Protein AF-0000000080322635 (afdb_homodimer)

Nearest PDB structures (foldseek):
  8jxk-assembly1_F-2  TM=9.191E-01  e=9.006E-01  Mycobacterium tuberculosis H37Rv
  3stq-assembly2_F  TM=9.035E-01  e=1.645E+00  Pseudomonas aeruginosa
  4afl-assembly1_C  TM=5.921E-01  e=1.759E+00  Homo sapiens
  8h9e-assembly1_G  TM=4.721E-01  e=8.197E+00  Homo sapiens
  8jxk-assembly1_F-2  TM=9.193E-01  e=9.006E-01  Mycobacterium tuberculosis H37Rv

pLDDT: mean 97.05, std 3.57, range [76.25, 98.94]

Structure (mmCIF, N/CA/C/O backbone):
data_AF-0000000080322635-model_v1
#
loop_
_entity.id
_entity.type
_entity.pdbx_description
1 polymer Rubrerythrin
#
loop_
_atom_site.group_PDB
_atom_site.id
_atom_site.type_symbol
_atom_site.label_atom_id
_atom_site.label_alt_id
_atom_site.label_comp_id
_atom_site.label_asym_id
_atom_site.label_entity_id
_atom_site.label_seq_id
_atom_site.pdbx_PDB_ins_code
_atom_site.Cartn_x
_atom_site.Cartn_y
_atom_site.Cartn_z
_atom_site.occupancy
_atom_site.B_iso_or_equiv
_atom_site.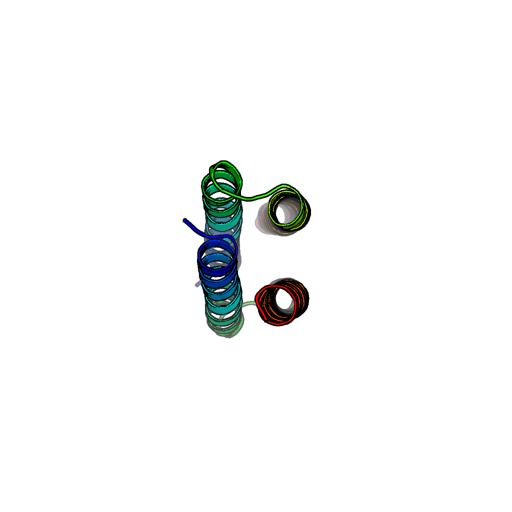auth_seq_id
_atom_site.auth_comp_id
_atom_site.auth_asym_id
_atom_site.auth_atom_id
_atom_site.pdbx_PDB_model_num
ATOM 1 N N . MET A 1 1 ? 8.039 -20.797 -1.323 1 91.5 1 MET A N 1
ATOM 2 C CA . MET A 1 1 ? 6.645 -20.438 -1.111 1 91.5 1 MET A CA 1
ATOM 3 C C . MET A 1 1 ? 5.824 -20.672 -2.377 1 91.5 1 MET A C 1
ATOM 5 O O . MET A 1 1 ? 6.316 -20.453 -3.486 1 91.5 1 MET A O 1
ATOM 9 N N . THR A 1 2 ? 4.5 -21.094 -2.15 1 94.69 2 THR A N 1
ATOM 10 C CA . THR A 1 2 ? 3.578 -21.203 -3.273 1 94.69 2 THR A CA 1
ATOM 11 C C . THR A 1 2 ? 3.018 -19.828 -3.648 1 94.69 2 THR A C 1
ATOM 13 O O . THR A 1 2 ? 3.113 -18.875 -2.869 1 94.69 2 THR A O 1
ATOM 16 N N . PRO A 1 3 ? 2.516 -19.641 -4.785 1 95.88 3 PRO A N 1
ATOM 17 C CA . PRO A 1 3 ? 1.856 -18.391 -5.141 1 95.88 3 PRO A CA 1
ATOM 18 C C . PRO A 1 3 ? 0.75 -18 -4.16 1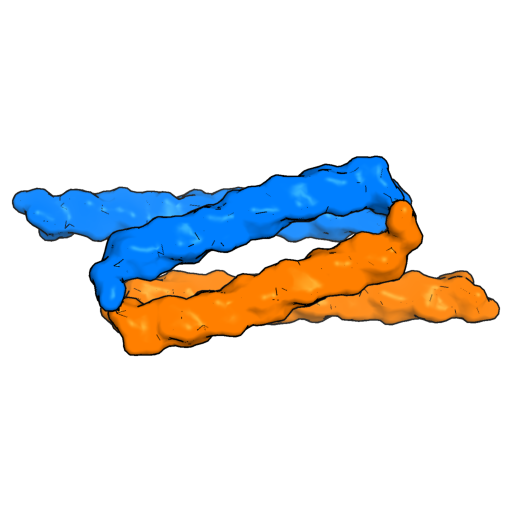 95.88 3 PRO A C 1
ATOM 20 O O . PRO A 1 3 ? 0.581 -16.828 -3.846 1 95.88 3 PRO A O 1
ATOM 23 N N . GLU A 1 4 ? 0.055 -19 -3.693 1 97 4 GLU A N 1
ATOM 24 C CA . GLU A 1 4 ? -1.006 -18.719 -2.729 1 97 4 GLU A CA 1
ATOM 25 C C . GLU A 1 4 ? -0.437 -18.156 -1.429 1 97 4 GLU A C 1
ATOM 27 O O . GLU A 1 4 ? -0.985 -17.203 -0.866 1 97 4 GLU A O 1
ATOM 32 N N . GLU A 1 5 ? 0.61 -18.766 -0.963 1 97.44 5 GLU A N 1
ATOM 33 C CA . GLU A 1 5 ? 1.262 -18.281 0.249 1 97.44 5 GLU A CA 1
ATOM 34 C C . GLU A 1 5 ? 1.776 -16.859 0.066 1 97.44 5 GLU A C 1
ATOM 36 O O . GLU A 1 5 ? 1.662 -16.031 0.971 1 97.44 5 GLU A O 1
ATOM 41 N N . ILE A 1 6 ? 2.354 -16.594 -1.073 1 98.38 6 ILE A N 1
ATOM 42 C CA . ILE A 1 6 ? 2.877 -15.273 -1.399 1 98.38 6 ILE A CA 1
ATOM 43 C C . ILE A 1 6 ? 1.744 -14.25 -1.376 1 98.38 6 ILE A C 1
ATOM 45 O O . ILE A 1 6 ? 1.874 -13.188 -0.766 1 98.38 6 ILE A O 1
ATOM 49 N N . LEU A 1 7 ? 0.645 -14.586 -1.966 1 98.44 7 LEU A N 1
ATOM 50 C CA . LEU A 1 7 ? -0.485 -13.672 -2.061 1 98.44 7 LEU A CA 1
ATOM 51 C C . LEU A 1 7 ? -1.143 -13.477 -0.699 1 98.44 7 LEU A C 1
ATOM 53 O O . LEU A 1 7 ? -1.642 -12.391 -0.395 1 98.44 7 LEU A O 1
ATOM 57 N N . GLU A 1 8 ? -1.145 -14.508 0.066 1 98.38 8 GLU A N 1
ATOM 58 C CA . GLU A 1 8 ? -1.694 -14.367 1.411 1 98.38 8 GLU A CA 1
ATOM 59 C C . GLU A 1 8 ? -0.854 -13.406 2.252 1 98.38 8 GLU A C 1
ATOM 61 O O . GLU A 1 8 ? -1.396 -12.625 3.031 1 98.38 8 GLU A O 1
ATOM 66 N N . LYS A 1 9 ? 0.44 -13.484 2.178 1 98.44 9 LYS A N 1
ATOM 67 C CA . LYS A 1 9 ? 1.309 -12.531 2.867 1 98.44 9 LYS A CA 1
ATOM 68 C C . LYS A 1 9 ? 1.075 -11.109 2.367 1 98.44 9 LYS A C 1
ATOM 70 O O . LYS A 1 9 ? 1.021 -10.164 3.162 1 98.44 9 LYS A O 1
ATOM 75 N N . ALA A 1 10 ? 0.974 -10.977 1.052 1 98.62 10 ALA A N 1
ATOM 76 C CA . ALA A 1 10 ? 0.684 -9.664 0.472 1 98.62 10 ALA A CA 1
ATOM 77 C C . ALA A 1 10 ? -0.626 -9.102 1.016 1 98.62 10 ALA A C 1
ATOM 79 O O . ALA A 1 10 ? -0.708 -7.922 1.356 1 98.62 10 ALA A O 1
ATOM 80 N N . LYS A 1 11 ? -1.615 -9.93 1.088 1 98.69 11 LYS A N 1
ATOM 81 C CA . LYS A 1 11 ? -2.924 -9.555 1.612 1 98.69 11 LYS A CA 1
ATOM 82 C C . LYS A 1 11 ? -2.816 -9.047 3.049 1 98.69 11 LYS A C 1
ATOM 84 O O . LYS A 1 11 ? -3.428 -8.039 3.406 1 98.69 11 LYS A O 1
ATOM 89 N N . GLN A 1 12 ? -2.102 -9.758 3.848 1 98.31 12 GLN A N 1
ATOM 90 C CA . GLN A 1 12 ? -1.909 -9.359 5.238 1 98.31 12 GLN A CA 1
ATOM 91 C C . GLN A 1 12 ? -1.22 -8 5.332 1 98.31 12 GLN A C 1
ATOM 93 O O . GLN A 1 12 ? -1.575 -7.172 6.176 1 98.31 12 GLN A O 1
ATOM 98 N N . LEU A 1 13 ? -0.249 -7.773 4.492 1 98.44 13 LEU A N 1
ATOM 99 C CA . LEU A 1 13 ? 0.477 -6.508 4.477 1 98.44 13 LEU A CA 1
ATOM 100 C C . LEU A 1 13 ? -0.455 -5.352 4.137 1 98.44 13 LEU A C 1
ATOM 102 O O . LEU A 1 13 ? -0.433 -4.316 4.805 1 98.44 13 LEU A O 1
ATOM 106 N N . GLU A 1 14 ? -1.276 -5.527 3.133 1 98.81 14 GLU A N 1
ATOM 107 C CA . GLU A 1 14 ? -2.225 -4.492 2.738 1 98.81 14 GLU A CA 1
ATOM 108 C C . GLU A 1 14 ? -3.244 -4.227 3.84 1 98.81 14 GLU A C 1
ATOM 110 O O . GLU A 1 14 ? -3.59 -3.074 4.109 1 98.81 14 GLU A O 1
ATOM 115 N N . ALA A 1 15 ? -3.783 -5.285 4.473 1 98.62 15 ALA A N 1
ATOM 116 C CA . ALA A 1 15 ? -4.75 -5.133 5.555 1 98.62 15 ALA A CA 1
ATOM 117 C C . ALA A 1 15 ? -4.141 -4.379 6.734 1 98.62 15 ALA A C 1
ATOM 119 O O . ALA A 1 15 ? -4.801 -3.535 7.348 1 98.62 15 ALA A O 1
ATOM 120 N N . GLU A 1 16 ? -2.926 -4.719 7.008 1 97.94 16 GLU A N 1
ATOM 121 C CA . GLU A 1 16 ? -2.23 -4.02 8.086 1 97.94 16 GLU A CA 1
ATOM 122 C C . GLU A 1 16 ? -2.025 -2.549 7.746 1 97.94 16 GLU A C 1
ATOM 124 O O . GLU A 1 16 ? -2.125 -1.684 8.617 1 97.94 16 GLU A O 1
ATOM 129 N N . ALA A 1 17 ? -1.663 -2.24 6.512 1 98.56 17 ALA A N 1
ATOM 130 C CA . ALA A 1 17 ? -1.517 -0.852 6.078 1 98.56 17 ALA A CA 1
ATOM 131 C C . ALA A 1 17 ? -2.814 -0.074 6.281 1 98.56 17 ALA A C 1
ATOM 133 O O . ALA A 1 17 ? -2.801 1.035 6.82 1 98.56 17 ALA A O 1
ATOM 134 N N . ILE A 1 18 ? -3.93 -0.71 5.926 1 98.88 18 ILE A N 1
ATOM 135 C CA . ILE A 1 18 ? -5.234 -0.076 6.086 1 98.88 18 ILE A CA 1
ATOM 136 C C . ILE A 1 18 ? -5.48 0.229 7.559 1 98.88 18 ILE A C 1
ATOM 138 O O . ILE A 1 18 ? -5.848 1.352 7.914 1 98.88 18 ILE A O 1
ATOM 142 N N . ARG A 1 19 ? -5.285 -0.72 8.406 1 98.69 19 ARG A N 1
ATOM 143 C CA . ARG A 1 19 ? -5.5 -0.54 9.836 1 98.69 19 ARG A CA 1
ATOM 144 C C . ARG A 1 19 ? -4.629 0.587 10.383 1 98.69 19 ARG A C 1
ATOM 146 O O . ARG A 1 19 ? -5.117 1.455 11.117 1 98.69 19 ARG A O 1
ATOM 153 N N . THR A 1 20 ? -3.359 0.57 10.016 1 98.69 20 THR A N 1
ATOM 154 C CA . THR A 1 20 ? -2.426 1.576 10.516 1 98.69 20 THR A CA 1
ATOM 155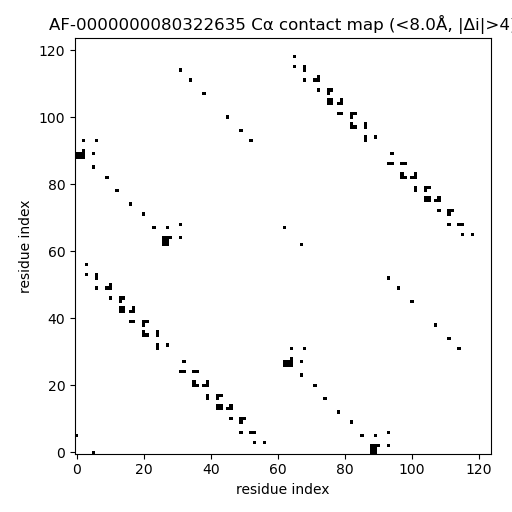 C C . THR A 1 20 ? -2.82 2.967 10.023 1 98.69 20 THR A C 1
ATOM 157 O O . THR A 1 20 ? -2.814 3.928 10.797 1 98.69 20 THR A O 1
ATOM 160 N N . TYR A 1 21 ? -3.215 3.064 8.727 1 98.81 21 TYR A N 1
ATOM 161 C CA . TYR A 1 21 ? -3.627 4.359 8.188 1 98.81 21 TYR A CA 1
ATOM 162 C C . TYR A 1 21 ? -4.871 4.871 8.906 1 98.81 21 TYR A C 1
ATOM 164 O O . TYR A 1 21 ? -4.996 6.07 9.164 1 98.81 21 TYR A O 1
ATOM 172 N N . MET A 1 22 ? -5.766 3.977 9.203 1 98.69 22 MET A N 1
ATOM 173 C CA . MET A 1 22 ? -6.965 4.371 9.938 1 98.69 22 MET A CA 1
ATOM 174 C C . MET A 1 22 ? -6.609 4.898 11.32 1 98.69 22 MET A C 1
ATOM 176 O O . MET A 1 22 ? -7.172 5.898 11.773 1 98.69 22 MET A O 1
ATOM 180 N N . GLU A 1 23 ? -5.691 4.223 11.977 1 98.56 23 GLU A N 1
ATOM 181 C CA . GLU A 1 23 ? -5.234 4.672 13.289 1 98.56 23 GLU A CA 1
ATOM 182 C C . GLU A 1 23 ? -4.539 6.027 13.203 1 98.56 23 GLU A C 1
ATOM 184 O O . GLU A 1 23 ? -4.805 6.918 14.016 1 98.56 23 GLU A O 1
ATOM 189 N N . LEU A 1 24 ? -3.678 6.211 12.242 1 98.38 24 LEU A N 1
ATOM 190 C CA . LEU A 1 24 ? -2.939 7.457 12.062 1 98.38 24 LEU A CA 1
ATOM 191 C C . LEU A 1 24 ? -3.889 8.617 11.773 1 98.38 24 LEU A C 1
ATOM 193 O O . LEU A 1 24 ? -3.654 9.742 12.211 1 98.38 24 LEU A O 1
ATOM 197 N N . LYS A 1 25 ? -4.93 8.305 11.078 1 98.06 25 LYS A N 1
ATOM 198 C CA . LYS A 1 25 ? -5.902 9.312 10.664 1 98.06 25 LYS A CA 1
ATOM 199 C C . LYS A 1 25 ? -6.578 9.961 11.867 1 98.06 25 LYS A C 1
ATOM 201 O O . LYS A 1 25 ? -6.965 11.133 11.82 1 98.06 25 LYS A O 1
ATOM 206 N N . GLU A 1 26 ? -6.719 9.18 12.898 1 96.88 26 GLU A N 1
ATOM 207 C CA . GLU A 1 26 ? -7.41 9.664 14.094 1 96.88 26 GLU A CA 1
ATOM 208 C C . GLU A 1 26 ? -6.727 10.906 14.656 1 96.88 26 GLU A C 1
ATOM 210 O O . GLU A 1 26 ? -7.379 11.75 15.273 1 96.88 26 GLU A O 1
ATOM 215 N N . GLY A 1 27 ? -5.438 11.141 14.453 1 95 27 GLY A N 1
ATOM 216 C CA . GLY A 1 27 ? -4.691 12.273 14.984 1 95 27 GLY A CA 1
ATOM 217 C C . GLY A 1 27 ? -4.242 13.25 13.922 1 95 27 GLY A C 1
ATOM 218 O O . GLY A 1 27 ? -3.488 14.188 14.203 1 95 27 GLY A O 1
ATOM 219 N N . ALA A 1 28 ? -4.742 13.047 12.734 1 96.88 28 ALA A N 1
ATOM 220 C CA . ALA A 1 28 ? -4.234 13.82 11.609 1 96.88 28 ALA A CA 1
ATOM 221 C C . ALA A 1 28 ? -5.023 15.109 11.422 1 96.88 28 ALA A C 1
ATOM 223 O O . ALA A 1 28 ? -6.195 15.188 11.797 1 96.88 28 ALA A O 1
ATOM 224 N N . ASP A 1 29 ? -4.387 16.172 10.93 1 95.56 29 ASP A N 1
ATOM 225 C CA . ASP A 1 29 ? -5.125 17.359 10.492 1 95.56 29 ASP A CA 1
ATOM 226 C C . ASP A 1 29 ? -5.922 17.062 9.227 1 95.56 29 ASP A C 1
ATOM 228 O O . ASP A 1 29 ? -5.824 15.977 8.656 1 95.56 29 ASP A O 1
ATOM 232 N N . ALA A 1 30 ? -6.723 17.953 8.773 1 96.56 30 ALA A N 1
ATOM 233 C CA . ALA A 1 30 ? -7.672 17.734 7.691 1 96.56 30 ALA A CA 1
ATOM 234 C C . ALA A 1 30 ? -6.957 17.328 6.406 1 96.56 30 ALA A C 1
ATOM 236 O O . ALA A 1 30 ? -7.355 16.375 5.738 1 96.56 30 ALA A O 1
ATOM 237 N N . GLU A 1 31 ? -5.902 18 6.07 1 96.25 31 GLU A N 1
ATOM 238 C CA . GLU A 1 31 ? -5.207 17.734 4.812 1 96.25 31 GLU A CA 1
ATOM 239 C C . GLU A 1 31 ? -4.488 16.391 4.852 1 96.25 31 GLU A C 1
ATOM 241 O O . GLU A 1 31 ? -4.527 15.633 3.881 1 96.25 31 GLU A O 1
ATOM 246 N N . THR A 1 32 ? -3.875 16.125 5.934 1 97.44 32 THR A N 1
ATOM 247 C CA . THR A 1 32 ? -3.225 14.828 6.09 1 97.44 32 THR A CA 1
ATOM 248 C C . THR A 1 32 ? -4.254 13.695 6.098 1 97.44 32 THR A C 1
ATOM 250 O O . THR A 1 32 ? -4.02 12.633 5.527 1 97.44 32 THR A O 1
ATOM 253 N N . SER A 1 33 ? -5.383 13.938 6.758 1 98.25 33 SER A N 1
ATOM 254 C CA . SER A 1 33 ? -6.461 12.961 6.793 1 98.25 33 SER A CA 1
ATOM 255 C C . SER A 1 33 ? -6.949 12.625 5.387 1 98.25 33 SER A C 1
ATOM 257 O O . SER A 1 33 ? -7.23 11.469 5.078 1 98.25 33 SER A O 1
ATOM 259 N N . GLU A 1 34 ? -7.027 13.609 4.574 1 98.31 34 GLU A N 1
ATOM 260 C CA . GLU A 1 34 ? -7.457 13.391 3.197 1 98.31 34 GLU A CA 1
ATOM 261 C C . GLU A 1 34 ? -6.477 12.492 2.447 1 98.31 34 GLU A C 1
ATOM 263 O O . GLU A 1 34 ? -6.883 11.602 1.704 1 98.31 34 GLU A O 1
ATOM 268 N N . LEU A 1 35 ? -5.223 12.758 2.58 1 98.56 35 LEU A N 1
ATOM 269 C CA . LEU A 1 35 ? -4.219 11.906 1.955 1 98.56 35 LEU A CA 1
ATOM 270 C C . LEU A 1 35 ? -4.324 10.477 2.465 1 98.56 35 LEU A C 1
ATOM 272 O O . LEU A 1 35 ? -4.297 9.523 1.678 1 98.56 35 LEU A O 1
ATOM 276 N N . LEU A 1 36 ? -4.438 10.336 3.77 1 98.81 36 LEU A N 1
ATOM 277 C CA . LEU A 1 36 ? -4.543 9.008 4.355 1 98.81 36 LEU A CA 1
ATOM 278 C C . LEU A 1 36 ? -5.797 8.289 3.859 1 98.81 36 LEU A C 1
ATOM 280 O O . LEU A 1 36 ? -5.781 7.078 3.648 1 98.81 36 LEU A O 1
ATOM 284 N N . ASP A 1 37 ? -6.875 9.031 3.678 1 98.81 37 ASP A N 1
ATOM 285 C CA . ASP A 1 37 ? -8.086 8.445 3.111 1 98.81 37 ASP A CA 1
ATOM 286 C C . ASP A 1 37 ? -7.828 7.895 1.71 1 98.81 37 ASP A C 1
ATOM 288 O O . ASP A 1 37 ? -8.312 6.816 1.364 1 98.81 37 ASP A O 1
ATOM 292 N N . PHE A 1 38 ? -7.168 8.617 0.935 1 98.88 38 PHE A N 1
ATOM 293 C CA . PHE A 1 38 ? -6.816 8.172 -0.409 1 98.88 38 PHE A CA 1
ATOM 294 C C . PHE A 1 38 ? -5.984 6.895 -0.357 1 98.88 38 PHE A C 1
ATOM 296 O O . PHE A 1 38 ? -6.262 5.934 -1.077 1 98.88 38 PHE A O 1
ATOM 303 N N . LEU A 1 39 ? -4.977 6.902 0.498 1 98.88 39 LEU A N 1
ATOM 304 C CA . LEU A 1 39 ? -4.125 5.727 0.631 1 98.88 39 LEU A CA 1
ATOM 305 C C . LEU A 1 39 ? -4.934 4.516 1.076 1 98.88 39 LEU A C 1
ATOM 307 O O . LEU A 1 39 ? -4.758 3.416 0.546 1 98.88 39 LEU A O 1
ATOM 311 N N . ILE A 1 40 ? -5.836 4.688 2.037 1 98.94 40 ILE A N 1
ATOM 312 C CA . ILE A 1 40 ? -6.703 3.615 2.514 1 98.94 40 ILE A CA 1
ATOM 313 C C . ILE A 1 40 ? -7.512 3.049 1.35 1 98.94 40 ILE A C 1
ATOM 315 O O . ILE A 1 40 ? -7.609 1.83 1.188 1 98.94 40 ILE A O 1
ATOM 319 N N . ALA A 1 41 ? -8.094 3.93 0.546 1 98.88 41 ALA A N 1
ATOM 320 C CA . ALA A 1 41 ? -8.875 3.492 -0.607 1 98.88 41 ALA A CA 1
ATOM 321 C C . ALA A 1 41 ? -8.008 2.707 -1.589 1 98.88 41 ALA A C 1
ATOM 323 O O . ALA A 1 41 ? -8.453 1.704 -2.154 1 98.88 41 ALA A O 1
ATOM 324 N N . GLN A 1 42 ? -6.832 3.156 -1.836 1 98.75 42 GLN A N 1
ATOM 325 C CA . GLN A 1 42 ? -5.914 2.459 -2.73 1 98.75 42 GLN A CA 1
ATOM 326 C C . GLN A 1 42 ? -5.547 1.084 -2.18 1 98.75 42 GLN A C 1
ATOM 328 O O . GLN A 1 42 ? -5.512 0.101 -2.922 1 98.75 42 GLN A O 1
ATOM 333 N N . GLU A 1 43 ? -5.297 0.978 -0.889 1 98.81 43 GLU A N 1
ATOM 334 C CA . GLU A 1 43 ? -4.98 -0.318 -0.296 1 98.81 43 GLU A CA 1
ATOM 335 C C . GLU A 1 43 ? -6.164 -1.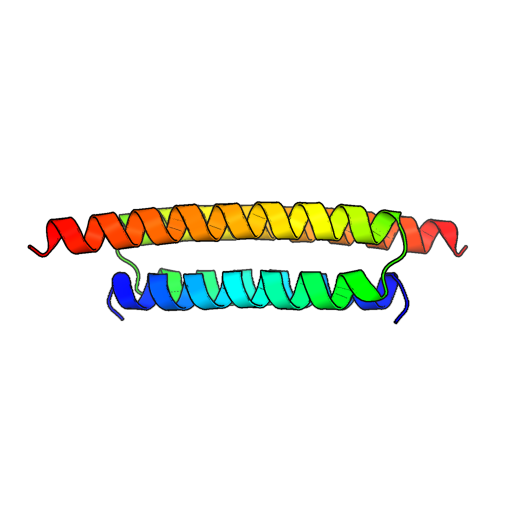274 -0.393 1 98.81 43 GLU A C 1
ATOM 337 O O . GLU A 1 43 ? -5.984 -2.482 -0.56 1 98.81 43 GLU A O 1
ATOM 342 N N . ARG A 1 44 ? -7.383 -0.75 -0.255 1 98.81 44 ARG A N 1
ATOM 343 C CA . ARG A 1 44 ? -8.562 -1.592 -0.411 1 98.81 44 ARG A CA 1
ATOM 344 C C . ARG A 1 44 ? -8.648 -2.156 -1.824 1 98.81 44 ARG A C 1
ATOM 346 O O . ARG A 1 44 ? -9.047 -3.309 -2.014 1 98.81 44 ARG A O 1
ATOM 353 N N . GLU A 1 45 ? -8.297 -1.326 -2.75 1 98.75 45 GLU A N 1
ATOM 354 C CA . GLU A 1 45 ? -8.242 -1.814 -4.125 1 98.75 45 GLU A CA 1
ATOM 355 C C . GLU A 1 45 ? -7.168 -2.889 -4.285 1 98.75 45 GLU A C 1
ATOM 357 O O . GLU A 1 45 ? -7.379 -3.885 -4.977 1 98.75 45 GLU A O 1
ATOM 362 N N . HIS A 1 46 ? -5.988 -2.732 -3.666 1 98.88 46 HIS A N 1
ATOM 363 C CA . HIS A 1 46 ? -4.945 -3.752 -3.686 1 98.88 46 HIS A CA 1
ATOM 364 C C . HIS A 1 46 ? -5.453 -5.07 -3.117 1 98.88 46 HIS A C 1
ATOM 366 O O . HIS A 1 46 ? -5.191 -6.137 -3.68 1 98.88 46 HIS A O 1
ATOM 372 N N . LEU A 1 47 ? -6.238 -5.008 -1.989 1 98.81 47 LEU A N 1
ATOM 373 C CA . LEU A 1 47 ? -6.824 -6.211 -1.409 1 98.81 47 LEU A CA 1
ATOM 374 C C . LEU A 1 47 ? -7.738 -6.91 -2.412 1 98.81 47 LEU A C 1
ATOM 376 O O . LEU A 1 47 ? -7.719 -8.141 -2.521 1 98.81 47 LEU A O 1
ATOM 380 N N . HIS A 1 48 ? -8.531 -6.133 -3.133 1 98.75 48 HIS A N 1
ATOM 381 C CA . HIS A 1 48 ? -9.422 -6.707 -4.133 1 98.75 48 HIS A CA 1
ATOM 382 C C . HIS A 1 48 ? -8.641 -7.43 -5.223 1 98.75 48 HIS A C 1
ATOM 384 O O . HIS A 1 48 ? -8.984 -8.547 -5.605 1 98.75 48 HIS A O 1
ATOM 390 N N . MET A 1 49 ? -7.57 -6.828 -5.699 1 98.69 49 MET A N 1
ATOM 391 C CA . MET A 1 49 ? -6.746 -7.418 -6.75 1 98.69 49 MET A CA 1
ATOM 392 C C . MET A 1 49 ? -6.109 -8.719 -6.281 1 98.69 49 MET A C 1
ATOM 394 O O . MET A 1 49 ? -6.078 -9.703 -7.02 1 98.69 49 MET A O 1
ATOM 398 N N . ILE A 1 50 ? -5.594 -8.758 -5.078 1 98.81 50 ILE A N 1
ATOM 399 C CA . ILE A 1 50 ? -4.941 -9.938 -4.52 1 98.81 50 ILE A CA 1
ATOM 400 C C . ILE A 1 50 ? -5.961 -11.055 -4.344 1 98.81 50 ILE A C 1
ATOM 402 O O . ILE A 1 50 ? -5.691 -12.211 -4.691 1 98.81 50 ILE A O 1
ATOM 406 N N . ASN A 1 51 ? -7.141 -10.664 -3.826 1 98.44 51 ASN A N 1
ATOM 407 C CA . ASN A 1 51 ? -8.195 -11.656 -3.645 1 98.44 51 ASN A CA 1
ATOM 408 C C . ASN A 1 51 ? -8.648 -12.25 -4.977 1 98.44 51 ASN A C 1
ATOM 410 O O . ASN A 1 51 ? -8.922 -13.445 -5.066 1 98.44 51 ASN A O 1
ATOM 414 N N . ASP A 1 52 ? -8.711 -11.414 -5.953 1 97.81 52 ASP A N 1
ATOM 415 C CA . ASP A 1 52 ? -9.086 -11.906 -7.277 1 97.81 52 ASP A CA 1
ATOM 416 C C . ASP A 1 52 ? -8.07 -12.914 -7.797 1 97.81 52 ASP A C 1
ATOM 418 O O . ASP A 1 52 ? -8.445 -13.945 -8.367 1 97.81 52 ASP A O 1
ATOM 422 N N . ARG A 1 53 ? -6.812 -12.664 -7.578 1 97.5 53 ARG A N 1
ATOM 423 C CA . ARG A 1 53 ? -5.77 -13.594 -8.008 1 97.5 53 ARG A CA 1
ATOM 424 C C . ARG A 1 53 ? -5.828 -14.891 -7.203 1 97.5 53 ARG A C 1
ATOM 426 O O . ARG A 1 53 ? -5.648 -15.977 -7.754 1 97.5 53 ARG A O 1
ATOM 433 N N . LEU A 1 54 ? -6.039 -14.781 -5.922 1 97.94 54 LEU A N 1
ATOM 434 C CA . LEU A 1 54 ? -6.172 -15.953 -5.066 1 97.94 54 LEU A CA 1
ATOM 435 C C . LEU A 1 54 ? -7.32 -16.844 -5.531 1 97.94 54 LEU A C 1
ATOM 437 O O . LEU A 1 54 ? -7.18 -18.062 -5.598 1 97.94 54 LEU A O 1
ATOM 441 N N . LYS A 1 55 ? -8.414 -16.188 -5.848 1 97.25 55 LYS A N 1
ATOM 442 C CA . LYS A 1 55 ? -9.57 -16.922 -6.344 1 97.25 55 LYS A CA 1
ATOM 443 C C . LYS A 1 55 ? -9.242 -17.656 -7.641 1 97.25 55 LYS A C 1
ATOM 445 O O . LYS A 1 55 ? -9.617 -18.812 -7.82 1 97.25 55 LYS A O 1
ATOM 450 N N . ALA A 1 56 ? -8.555 -16.969 -8.5 1 95.5 56 ALA A N 1
ATOM 451 C CA . ALA A 1 56 ? -8.164 -17.562 -9.773 1 95.5 56 ALA A CA 1
ATOM 452 C C . ALA A 1 56 ? -7.289 -18.797 -9.555 1 95.5 56 ALA A C 1
ATOM 454 O O . ALA A 1 56 ? -7.465 -19.812 -10.219 1 95.5 56 ALA A O 1
ATOM 455 N N . LEU A 1 57 ? -6.348 -18.75 -8.609 1 95.81 57 LEU A N 1
ATOM 456 C CA . LEU A 1 57 ? -5.453 -19.859 -8.312 1 95.81 57 LEU A CA 1
ATOM 457 C C . LEU A 1 57 ? -6.23 -21.047 -7.762 1 95.81 57 LEU A C 1
ATOM 459 O O . LEU A 1 57 ? -5.934 -22.203 -8.086 1 95.81 57 LEU A O 1
ATOM 463 N N . ARG A 1 58 ? -7.199 -20.766 -6.973 1 94.19 58 ARG A N 1
ATOM 464 C CA . ARG A 1 58 ? -8 -21.812 -6.359 1 94.19 58 ARG A CA 1
ATOM 465 C C . ARG A 1 58 ? -8.852 -22.531 -7.402 1 94.19 58 ARG A C 1
ATOM 467 O O . ARG A 1 58 ? -9.031 -23.75 -7.332 1 94.19 58 ARG A O 1
ATOM 474 N N . ILE A 1 59 ? -9.281 -21.859 -8.406 1 93.06 59 ILE A N 1
ATOM 475 C CA . ILE A 1 59 ? -10.094 -22.422 -9.477 1 93.06 59 ILE A CA 1
ATOM 476 C C . ILE A 1 59 ? -9.234 -23.312 -10.367 1 93.06 59 ILE A C 1
ATOM 478 O O . ILE A 1 59 ? -9.68 -24.375 -10.789 1 93.06 59 ILE A O 1
ATOM 482 N N . LEU A 1 60 ? -7.945 -22.969 -10.578 1 88.06 60 LEU A N 1
ATOM 483 C CA . LEU A 1 60 ? -7.047 -23.703 -11.469 1 88.06 60 LEU A CA 1
ATOM 484 C C . LEU A 1 60 ? -6.551 -24.984 -10.805 1 88.06 60 LEU A C 1
ATOM 486 O O . LEU A 1 60 ? -6.117 -25.906 -11.484 1 88.06 60 LEU A O 1
ATOM 490 N N . ARG A 1 61 ? -6.43 -25.109 -9.523 1 85.81 61 ARG A N 1
ATOM 491 C CA . ARG A 1 61 ? -5.957 -26.281 -8.805 1 85.81 61 ARG A CA 1
ATOM 492 C C . ARG A 1 61 ? -7.051 -27.344 -8.711 1 85.81 61 ARG A C 1
ATOM 494 O O . ARG A 1 61 ? -6.77 -28.516 -8.43 1 85.81 61 ARG A O 1
ATOM 501 N N . LYS A 1 62 ? -8.25 -26.984 -9 1 77.31 62 LYS A N 1
ATOM 502 C CA . LYS A 1 62 ? -9.312 -27.984 -9.07 1 77.31 62 LYS A CA 1
ATOM 503 C C . LYS A 1 62 ? -9.383 -28.609 -10.461 1 77.31 62 LYS A C 1
ATOM 505 O O . LYS A 1 62 ? -9.594 -29.812 -10.594 1 77.31 62 LYS A O 1
ATOM 510 N N . MET B 1 1 ? 0.332 13.016 17.953 1 91.31 1 MET B N 1
ATOM 511 C CA . MET B 1 1 ? 1.302 13.055 16.859 1 91.31 1 MET B CA 1
ATOM 512 C C . MET B 1 1 ? 1.072 14.273 15.977 1 91.31 1 MET B C 1
ATOM 514 O O . MET B 1 1 ? -0.069 14.688 15.758 1 91.31 1 MET B O 1
ATOM 518 N N . THR B 1 2 ? 2.24 14.836 15.445 1 94.69 2 THR B N 1
ATOM 519 C CA . THR B 1 2 ? 2.139 15.906 14.461 1 94.69 2 THR B CA 1
ATOM 520 C C . THR B 1 2 ? 1.842 15.352 13.078 1 94.69 2 THR B C 1
ATOM 522 O O . THR B 1 2 ? 2.014 14.156 12.828 1 94.69 2 THR B O 1
ATOM 525 N N . PRO B 1 3 ? 1.363 16.094 12.188 1 95.94 3 PRO B N 1
ATOM 526 C CA . PRO B 1 3 ? 1.181 15.633 10.805 1 95.94 3 PRO B CA 1
ATOM 527 C C . PRO B 1 3 ? 2.467 15.086 10.195 1 95.94 3 PRO B C 1
ATOM 529 O O . PRO B 1 3 ? 2.428 14.102 9.453 1 95.94 3 PRO B O 1
ATOM 532 N N . GLU B 1 4 ? 3.557 15.703 10.539 1 97 4 GLU B N 1
ATOM 533 C CA . GLU B 1 4 ? 4.832 15.227 10.016 1 97 4 GLU B CA 1
ATOM 534 C C . GLU B 1 4 ? 5.152 13.828 10.539 1 97 4 GLU B C 1
ATOM 536 O O . GLU B 1 4 ? 5.605 12.969 9.781 1 97 4 GLU B O 1
ATOM 541 N N . GLU B 1 5 ? 4.953 13.641 11.812 1 97.5 5 GLU B N 1
ATOM 542 C CA . GLU B 1 5 ? 5.18 12.328 12.398 1 97.5 5 GLU B CA 1
ATOM 543 C C . GLU B 1 5 ? 4.273 11.273 11.773 1 97.5 5 GLU B C 1
ATOM 545 O O . GLU B 1 5 ? 4.703 10.148 11.516 1 97.5 5 GLU B O 1
ATOM 550 N N . ILE B 1 6 ? 3.045 11.641 11.547 1 98.38 6 ILE B N 1
ATOM 551 C CA . ILE B 1 6 ? 2.066 10.75 10.938 1 98.38 6 ILE B CA 1
ATOM 552 C C . ILE B 1 6 ? 2.527 10.359 9.539 1 98.38 6 ILE B C 1
ATOM 554 O O . ILE B 1 6 ? 2.52 9.18 9.18 1 98.38 6 ILE B O 1
ATOM 558 N N . LEU B 1 7 ? 2.971 11.312 8.781 1 98.44 7 LEU B N 1
ATOM 559 C CA . LEU B 1 7 ? 3.385 11.078 7.406 1 98.44 7 LEU B CA 1
ATOM 560 C C . LEU B 1 7 ? 4.684 10.273 7.359 1 98.44 7 LEU B C 1
ATOM 562 O O . LEU B 1 7 ? 4.887 9.469 6.453 1 98.44 7 LEU B O 1
ATOM 566 N N . GLU B 1 8 ? 5.52 10.508 8.32 1 98.38 8 GLU B N 1
ATOM 567 C CA . GLU B 1 8 ? 6.75 9.727 8.375 1 98.38 8 GLU B CA 1
ATOM 568 C C . GLU B 1 8 ? 6.453 8.25 8.648 1 98.38 8 GLU B C 1
ATOM 570 O O . GLU B 1 8 ? 7.094 7.367 8.086 1 98.38 8 GLU B O 1
ATOM 575 N N . LYS B 1 9 ? 5.539 7.957 9.531 1 98.44 9 LYS B N 1
ATOM 576 C CA . LYS B 1 9 ? 5.125 6.578 9.766 1 98.44 9 LYS B CA 1
ATOM 577 C C . LYS B 1 9 ? 4.508 5.965 8.516 1 98.44 9 LYS B C 1
ATOM 579 O O . LYS B 1 9 ? 4.785 4.809 8.188 1 98.44 9 LYS B O 1
ATOM 584 N N . ALA B 1 10 ? 3.656 6.746 7.855 1 98.62 10 ALA B N 1
ATOM 585 C CA . ALA B 1 10 ? 3.062 6.277 6.605 1 98.62 10 ALA B CA 1
ATOM 586 C C . ALA B 1 10 ? 4.137 5.938 5.578 1 98.62 10 ALA B C 1
ATOM 588 O O . ALA B 1 10 ? 4.055 4.91 4.902 1 98.62 10 ALA B O 1
ATOM 589 N N . LYS B 1 11 ? 5.105 6.785 5.477 1 98.69 11 LYS B N 1
ATOM 590 C CA . LYS B 1 11 ? 6.227 6.586 4.562 1 98.69 11 LYS B CA 1
ATOM 591 C C . LYS B 1 11 ? 6.957 5.277 4.863 1 98.69 11 LYS B C 1
ATOM 593 O 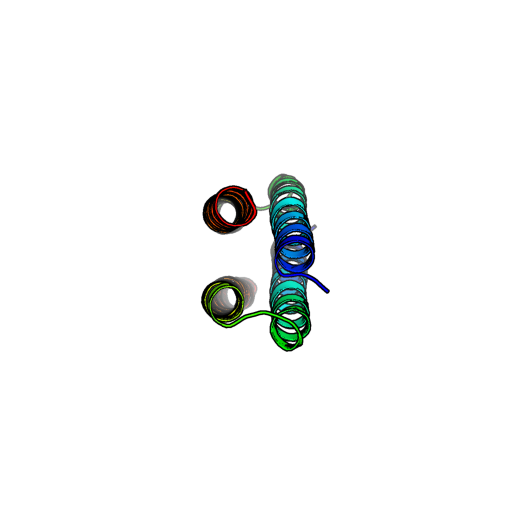O . LYS B 1 11 ? 7.301 4.527 3.945 1 98.69 11 LYS B O 1
ATOM 598 N N . GLN B 1 12 ? 7.23 5.043 6.102 1 98.31 12 GLN B N 1
ATOM 599 C CA . GLN B 1 12 ? 7.906 3.816 6.508 1 98.31 12 GLN B CA 1
ATOM 600 C C . GLN B 1 12 ? 7.082 2.584 6.141 1 98.31 12 GLN B C 1
ATOM 602 O O . GLN B 1 12 ? 7.633 1.572 5.703 1 98.31 12 GLN B O 1
ATOM 607 N N . LEU B 1 13 ? 5.797 2.662 6.328 1 98.44 13 LEU B N 1
ATOM 608 C CA . LEU B 1 13 ? 4.906 1.555 6 1 98.44 13 LEU B CA 1
ATOM 609 C C . LEU B 1 13 ? 4.957 1.24 4.508 1 98.44 13 LEU B C 1
ATOM 611 O O . LEU B 1 13 ? 5.074 0.076 4.117 1 98.44 13 LEU B O 1
ATOM 615 N N . GLU B 1 14 ? 4.887 2.244 3.678 1 98.81 14 GLU B N 1
ATOM 616 C CA . GLU B 1 14 ? 4.949 2.053 2.232 1 98.81 14 GLU B CA 1
ATOM 617 C C . GLU B 1 14 ? 6.297 1.478 1.809 1 98.81 14 GLU B C 1
ATOM 619 O O . GLU B 1 14 ? 6.359 0.595 0.95 1 98.81 14 GLU B O 1
ATOM 624 N N . ALA B 1 15 ? 7.41 2.016 2.367 1 98.56 15 ALA B N 1
ATOM 625 C CA . ALA B 1 15 ? 8.742 1.519 2.041 1 98.56 15 ALA B CA 1
ATOM 626 C C . ALA B 1 15 ? 8.891 0.048 2.422 1 98.56 15 ALA B C 1
ATOM 628 O O . ALA B 1 15 ? 9.492 -0.735 1.682 1 98.56 15 ALA B O 1
ATOM 629 N N . GLU B 1 16 ? 8.359 -0.275 3.566 1 97.94 16 GLU B N 1
ATOM 630 C CA . GLU B 1 16 ? 8.391 -1.669 3.998 1 97.94 16 GLU B CA 1
ATOM 631 C C . GLU B 1 16 ? 7.578 -2.559 3.066 1 97.94 16 GLU B C 1
ATOM 633 O O . GLU B 1 16 ? 7.969 -3.691 2.779 1 97.94 16 GLU B O 1
ATOM 638 N N . ALA B 1 17 ? 6.406 -2.105 2.635 1 98.56 17 ALA B N 1
ATOM 639 C CA . ALA B 1 17 ? 5.598 -2.859 1.685 1 98.56 17 ALA B CA 1
ATOM 640 C C . ALA B 1 17 ? 6.371 -3.137 0.4 1 98.56 17 ALA B C 1
ATOM 642 O O . ALA B 1 17 ? 6.387 -4.27 -0.091 1 98.56 17 ALA B O 1
ATOM 643 N N . ILE B 1 18 ? 7.07 -2.109 -0.084 1 98.88 18 ILE B N 1
ATOM 644 C CA . ILE B 1 18 ? 7.867 -2.258 -1.298 1 98.88 18 ILE B CA 1
ATOM 645 C C . ILE B 1 18 ? 8.93 -3.336 -1.093 1 98.88 18 ILE B C 1
ATOM 647 O O . ILE B 1 18 ? 9.07 -4.242 -1.916 1 98.88 18 ILE B O 1
ATOM 651 N N . ARG B 1 19 ? 9.656 -3.26 -0.029 1 98.69 19 ARG B N 1
ATOM 652 C CA . ARG B 1 19 ? 10.711 -4.23 0.26 1 98.69 19 ARG B CA 1
ATOM 653 C C . ARG B 1 19 ? 10.141 -5.645 0.334 1 98.69 19 ARG B C 1
ATOM 655 O O . ARG B 1 19 ? 10.688 -6.574 -0.265 1 98.69 19 ARG B O 1
ATOM 662 N N . THR B 1 20 ? 9.031 -5.797 1.06 1 98.69 20 THR B N 1
ATOM 663 C CA . THR B 1 20 ? 8.422 -7.109 1.235 1 98.69 20 THR B CA 1
ATOM 664 C C . THR B 1 20 ? 7.938 -7.66 -0.101 1 98.69 20 THR B C 1
ATOM 666 O O . THR B 1 20 ? 8.156 -8.836 -0.412 1 98.69 20 THR B O 1
ATOM 669 N N . TYR B 1 21 ? 7.309 -6.789 -0.927 1 98.81 21 TYR B N 1
ATOM 670 C CA . TYR B 1 21 ? 6.828 -7.242 -2.229 1 98.81 21 TYR B CA 1
ATOM 671 C C . TYR B 1 21 ? 7.988 -7.676 -3.117 1 98.81 21 TYR B C 1
ATOM 673 O O . TYR B 1 21 ? 7.879 -8.648 -3.863 1 98.81 21 TYR B O 1
ATOM 681 N N . MET B 1 22 ? 9.07 -6.961 -3.033 1 98.75 22 MET B N 1
ATOM 682 C CA . MET B 1 22 ? 10.25 -7.336 -3.811 1 98.75 22 MET B CA 1
ATOM 683 C C . MET B 1 22 ? 10.773 -8.695 -3.375 1 98.75 22 MET B C 1
ATOM 685 O O . MET B 1 22 ? 11.148 -9.523 -4.215 1 98.75 22 MET B O 1
ATOM 689 N N . GLU B 1 23 ? 10.797 -8.922 -2.068 1 98.56 23 GLU B N 1
ATOM 690 C CA . GLU B 1 23 ? 11.234 -10.211 -1.542 1 98.56 23 GLU B CA 1
ATOM 691 C C . GLU B 1 23 ? 10.289 -11.328 -1.972 1 98.56 23 GLU B C 1
ATOM 693 O O . GLU B 1 23 ? 10.734 -12.391 -2.41 1 98.56 23 GLU B O 1
ATOM 698 N N . LEU B 1 24 ? 9.008 -11.117 -1.883 1 98.38 24 LEU B N 1
ATOM 699 C CA . LEU B 1 24 ? 8.008 -12.117 -2.248 1 98.38 24 LEU B CA 1
ATOM 700 C C . LEU B 1 24 ? 8.094 -12.461 -3.732 1 98.38 24 LEU B C 1
ATOM 702 O O . LEU B 1 24 ? 7.883 -13.609 -4.125 1 98.38 24 LEU B O 1
ATOM 706 N N . LYS B 1 25 ? 8.414 -11.484 -4.5 1 98.12 25 LYS B N 1
ATOM 707 C CA . LYS B 1 25 ? 8.477 -11.633 -5.949 1 98.12 25 LYS B CA 1
ATO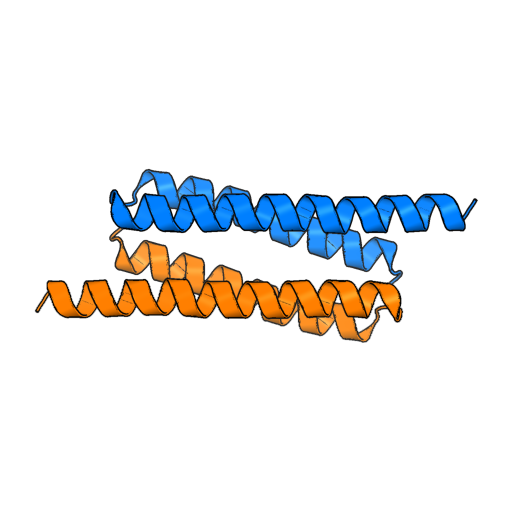M 708 C C . LYS B 1 25 ? 9.539 -12.648 -6.352 1 98.12 25 LYS B C 1
ATOM 710 O O . LYS B 1 25 ? 9.414 -13.32 -7.375 1 98.12 25 LYS B O 1
ATOM 715 N N . GLU B 1 26 ? 10.578 -12.703 -5.57 1 96.94 26 GLU B N 1
ATOM 716 C CA . GLU B 1 26 ? 11.695 -13.586 -5.883 1 96.94 26 GLU B CA 1
ATOM 717 C C . GLU B 1 26 ? 11.234 -15.039 -6 1 96.94 26 GLU B C 1
ATOM 719 O O . GLU B 1 26 ? 11.828 -15.828 -6.742 1 96.94 26 GLU B O 1
ATOM 724 N N . GLY B 1 27 ? 10.148 -15.477 -5.379 1 95 27 GLY B N 1
ATOM 725 C CA . GLY B 1 27 ? 9.656 -16.844 -5.398 1 95 27 GLY B CA 1
ATOM 726 C C . GLY B 1 27 ? 8.328 -16.984 -6.121 1 95 27 GLY B C 1
ATOM 727 O O . GLY B 1 27 ? 7.719 -18.062 -6.102 1 95 27 GLY B O 1
ATOM 728 N N . ALA B 1 28 ? 7.945 -15.945 -6.781 1 96.88 28 ALA B N 1
ATOM 729 C CA . ALA B 1 28 ? 6.602 -15.922 -7.352 1 96.88 28 ALA B CA 1
ATOM 730 C C . ALA B 1 28 ? 6.602 -16.469 -8.781 1 96.88 28 ALA B C 1
ATOM 732 O O . ALA B 1 28 ? 7.613 -16.391 -9.484 1 96.88 28 ALA B O 1
ATOM 733 N N . ASP B 1 29 ? 5.52 -17.109 -9.203 1 95.62 29 ASP B N 1
ATOM 734 C CA . ASP B 1 29 ? 5.344 -17.438 -10.617 1 95.62 29 ASP B CA 1
ATOM 735 C C . ASP B 1 29 ? 5.121 -16.188 -11.453 1 95.62 29 ASP B C 1
ATOM 737 O O . ASP B 1 29 ? 5.004 -15.086 -10.906 1 95.62 29 ASP B O 1
ATOM 741 N N . ALA B 1 30 ? 5.082 -16.297 -12.711 1 96.62 30 ALA B N 1
ATOM 742 C CA . ALA B 1 30 ? 5.062 -15.148 -13.625 1 96.62 30 ALA B CA 1
ATOM 743 C C . ALA B 1 30 ? 3.846 -14.266 -13.375 1 96.62 30 ALA B C 1
ATOM 745 O O . ALA B 1 30 ? 3.965 -13.039 -13.297 1 96.62 30 ALA B O 1
ATOM 746 N N . GLU B 1 31 ? 2.705 -14.836 -13.219 1 96.38 31 GLU B N 1
ATOM 747 C CA . GLU B 1 31 ? 1.478 -14.062 -13.062 1 96.38 31 GLU B CA 1
ATOM 748 C C . GLU B 1 31 ? 1.44 -13.359 -11.711 1 96.38 31 GLU B C 1
ATOM 750 O O . GLU B 1 31 ? 1.058 -12.188 -11.625 1 96.38 31 GLU B O 1
ATOM 755 N N . THR B 1 32 ? 1.83 -14.047 -10.719 1 97.5 32 THR B N 1
ATOM 756 C CA . THR B 1 32 ? 1.9 -13.43 -9.398 1 97.5 32 THR B CA 1
ATOM 757 C C . THR B 1 32 ? 2.951 -12.32 -9.375 1 97.5 32 THR B C 1
ATOM 759 O O . THR B 1 32 ? 2.744 -11.273 -8.758 1 97.5 32 THR B O 1
ATOM 762 N N . SER B 1 33 ? 4.082 -12.57 -10.031 1 98.19 33 SER B N 1
ATOM 763 C CA . SER B 1 33 ? 5.141 -11.57 -10.125 1 98.19 33 SER B CA 1
ATOM 764 C C . SER B 1 33 ? 4.637 -10.289 -10.781 1 98.19 33 SER B C 1
ATOM 766 O O . SER B 1 33 ? 4.98 -9.188 -10.344 1 98.19 33 SER B O 1
ATOM 768 N N . GLU B 1 34 ? 3.836 -10.43 -11.766 1 98.38 34 GLU B N 1
ATOM 769 C CA . GLU B 1 34 ? 3.279 -9.266 -12.438 1 98.38 34 GLU B CA 1
ATOM 770 C C . GLU B 1 34 ? 2.391 -8.453 -11.492 1 98.38 34 GLU B C 1
ATOM 772 O O . GLU B 1 34 ? 2.447 -7.223 -11.484 1 98.38 34 GLU B O 1
ATOM 777 N N . 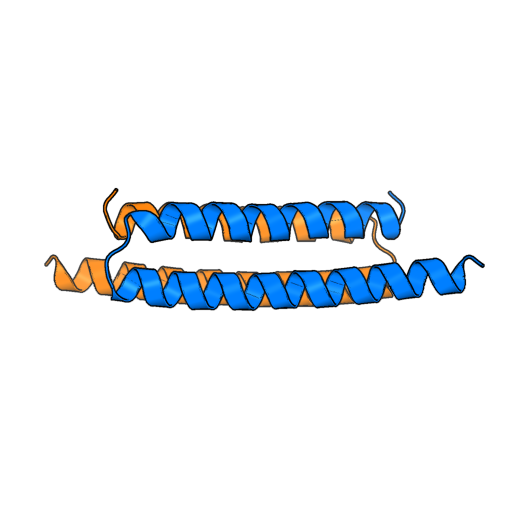LEU B 1 35 ? 1.562 -9.117 -10.766 1 98.56 35 LEU B N 1
ATOM 778 C CA . LEU B 1 35 ? 0.729 -8.422 -9.789 1 98.56 35 LEU B CA 1
ATOM 779 C C . LEU B 1 35 ? 1.588 -7.703 -8.758 1 98.56 35 LEU B C 1
ATOM 781 O O . LEU B 1 35 ? 1.338 -6.539 -8.438 1 98.56 35 LEU B O 1
ATOM 785 N N . LEU B 1 36 ? 2.578 -8.406 -8.25 1 98.81 36 LEU B N 1
ATOM 786 C CA . LEU B 1 36 ? 3.457 -7.809 -7.254 1 98.81 36 LEU B CA 1
ATOM 787 C C . LEU B 1 36 ? 4.195 -6.605 -7.832 1 98.81 36 LEU B C 1
ATOM 789 O O . LEU B 1 36 ? 4.418 -5.613 -7.129 1 98.81 36 LEU B O 1
ATOM 793 N N . ASP B 1 37 ? 4.566 -6.672 -9.094 1 98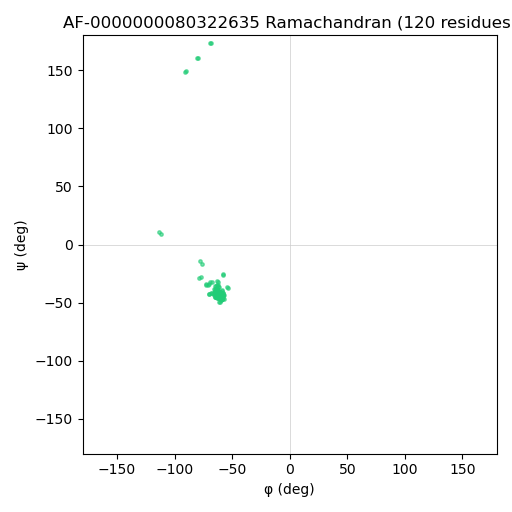.81 37 ASP B N 1
ATOM 794 C CA . ASP B 1 37 ? 5.188 -5.527 -9.758 1 98.81 37 ASP B CA 1
ATOM 795 C C . ASP B 1 37 ? 4.246 -4.324 -9.766 1 98.81 37 ASP B C 1
ATOM 797 O O . ASP B 1 37 ? 4.672 -3.191 -9.539 1 98.81 37 ASP B O 1
ATOM 801 N N . PHE B 1 38 ? 3.051 -4.539 -10.07 1 98.88 38 PHE B N 1
ATOM 802 C CA . PHE B 1 38 ? 2.051 -3.477 -10.062 1 98.88 38 PHE B CA 1
ATOM 803 C C . PHE B 1 38 ? 1.916 -2.861 -8.68 1 98.88 38 PHE B C 1
ATOM 805 O O . PHE B 1 38 ? 1.918 -1.638 -8.531 1 98.88 38 PHE B O 1
ATOM 812 N N . LEU B 1 39 ? 1.808 -3.721 -7.688 1 98.88 39 LEU B N 1
ATOM 813 C CA . LEU B 1 39 ? 1.684 -3.238 -6.316 1 98.88 39 LEU B CA 1
ATOM 814 C C . LEU B 1 39 ? 2.902 -2.412 -5.922 1 98.88 39 LEU B C 1
ATOM 816 O O . LEU B 1 39 ? 2.768 -1.353 -5.305 1 98.88 39 LEU B O 1
ATOM 820 N N . ILE B 1 40 ? 4.102 -2.865 -6.273 1 98.94 40 ILE B N 1
ATOM 821 C CA . ILE B 1 40 ? 5.34 -2.145 -5.988 1 98.94 40 ILE B CA 1
ATOM 822 C C . ILE B 1 40 ? 5.281 -0.754 -6.621 1 98.94 40 ILE B C 1
ATOM 824 O O . ILE B 1 40 ? 5.621 0.24 -5.973 1 98.94 40 ILE B O 1
ATOM 828 N N . ALA B 1 41 ? 4.855 -0.696 -7.871 1 98.88 41 ALA B N 1
ATOM 829 C CA . ALA B 1 41 ? 4.75 0.587 -8.562 1 98.88 41 ALA B CA 1
ATOM 830 C C . ALA B 1 41 ? 3.752 1.505 -7.859 1 98.88 41 ALA B C 1
ATOM 832 O O . ALA B 1 41 ? 3.984 2.711 -7.742 1 98.88 41 ALA B O 1
ATOM 833 N N . GLN B 1 42 ? 2.662 0.979 -7.441 1 98.75 42 GLN B N 1
ATOM 834 C CA . GLN B 1 42 ? 1.659 1.762 -6.727 1 98.75 42 GLN B CA 1
ATOM 835 C C . GLN B 1 42 ? 2.207 2.275 -5.398 1 98.75 42 GLN B C 1
ATOM 837 O O . GLN B 1 42 ? 1.99 3.434 -5.039 1 98.75 42 GLN B O 1
ATOM 842 N N . GLU B 1 43 ? 2.928 1.459 -4.668 1 98.81 43 GLU B N 1
ATOM 843 C CA . GLU B 1 43 ? 3.512 1.899 -3.406 1 98.81 43 GLU B CA 1
ATOM 844 C C . GLU B 1 43 ? 4.543 3.002 -3.629 1 98.81 43 GLU B C 1
ATOM 846 O O . GLU B 1 43 ? 4.68 3.908 -2.805 1 98.81 43 GLU B O 1
ATOM 851 N N . ARG B 1 44 ? 5.293 2.918 -4.723 1 98.81 44 ARG B N 1
ATOM 852 C CA . ARG B 1 44 ? 6.25 3.975 -5.043 1 98.81 44 ARG B CA 1
ATOM 853 C C . ARG B 1 44 ? 5.535 5.301 -5.289 1 98.81 44 ARG B C 1
ATOM 855 O O . ARG B 1 44 ? 6.031 6.359 -4.895 1 98.81 44 ARG B O 1
ATOM 862 N N . GLU B 1 45 ? 4.422 5.188 -5.934 1 98.75 45 GLU B N 1
ATOM 863 C CA . GLU B 1 45 ? 3.615 6.391 -6.113 1 98.75 45 GLU B CA 1
ATOM 864 C C . GLU B 1 45 ? 3.113 6.926 -4.777 1 98.75 45 GLU B C 1
ATOM 866 O O . GLU B 1 45 ? 3.102 8.141 -4.551 1 98.75 45 GLU B O 1
ATOM 871 N N . HIS B 1 46 ? 2.682 6.055 -3.854 1 98.88 46 HIS B N 1
ATOM 872 C CA . HIS B 1 46 ? 2.275 6.469 -2.518 1 98.88 46 HIS B CA 1
ATOM 873 C C . HIS B 1 46 ? 3.406 7.195 -1.796 1 98.88 46 HIS B C 1
ATOM 875 O O . HIS B 1 46 ? 3.18 8.227 -1.157 1 98.88 46 HIS B O 1
ATOM 881 N N . LEU B 1 47 ? 4.664 6.684 -1.928 1 98.81 47 LEU B N 1
ATOM 882 C CA . LEU B 1 47 ? 5.82 7.344 -1.331 1 98.81 47 LEU B CA 1
ATOM 883 C C . LEU B 1 47 ? 5.98 8.758 -1.884 1 98.81 47 LEU B C 1
ATOM 885 O O . LEU B 1 47 ? 6.27 9.695 -1.134 1 98.81 47 LEU B O 1
ATOM 889 N N . HIS B 1 48 ? 5.789 8.906 -3.188 1 98.75 48 HIS B N 1
ATOM 890 C CA . HIS B 1 48 ? 5.902 10.227 -3.803 1 98.75 48 HIS B CA 1
ATOM 891 C C . HIS B 1 48 ? 4.863 11.188 -3.24 1 98.75 48 HIS B C 1
ATOM 893 O O . HIS B 1 48 ? 5.188 12.328 -2.908 1 98.75 48 HIS B O 1
ATOM 899 N N . MET B 1 49 ? 3.639 10.734 -3.082 1 98.69 49 MET B N 1
ATOM 900 C CA . MET B 1 49 ? 2.559 11.57 -2.559 1 98.69 49 MET B CA 1
ATOM 901 C C . MET B 1 49 ? 2.848 12 -1.125 1 98.69 49 MET B C 1
ATOM 903 O O . MET B 1 49 ? 2.633 13.156 -0.763 1 98.69 49 MET B O 1
ATOM 907 N N . ILE B 1 50 ? 3.318 11.094 -0.301 1 98.75 50 ILE B N 1
ATOM 908 C CA . ILE B 1 50 ? 3.613 11.375 1.102 1 98.75 50 ILE B CA 1
ATOM 909 C C . ILE B 1 50 ? 4.766 12.367 1.2 1 98.75 50 ILE B C 1
ATOM 911 O O . ILE B 1 50 ? 4.707 13.32 1.981 1 98.75 50 ILE B O 1
ATOM 915 N N . ASN B 1 51 ? 5.781 12.133 0.353 1 98.44 51 ASN B N 1
ATOM 916 C CA . ASN B 1 51 ? 6.922 13.039 0.343 1 98.44 51 ASN B CA 1
ATOM 917 C C . ASN B 1 51 ? 6.52 14.445 -0.091 1 98.44 51 ASN B C 1
ATOM 919 O O . ASN B 1 51 ? 7.016 15.438 0.449 1 98.44 51 ASN B O 1
ATOM 923 N N . ASP B 1 52 ? 5.648 14.492 -1.023 1 97.81 52 ASP B N 1
ATOM 924 C CA . ASP B 1 52 ? 5.168 15.797 -1.469 1 97.81 52 ASP B CA 1
ATOM 925 C C . ASP B 1 52 ? 4.441 16.531 -0.342 1 97.81 52 ASP B C 1
ATOM 927 O O . ASP B 1 52 ? 4.629 17.734 -0.155 1 97.81 52 ASP B O 1
ATOM 931 N N . ARG B 1 53 ? 3.662 15.836 0.416 1 97.44 53 ARG B N 1
ATOM 932 C CA . ARG B 1 53 ? 2.955 16.438 1.539 1 97.44 53 ARG B CA 1
ATOM 933 C C . ARG B 1 53 ? 3.928 16.859 2.637 1 97.44 53 ARG B C 1
ATOM 935 O O . ARG B 1 53 ? 3.771 17.922 3.24 1 97.44 53 ARG B O 1
ATOM 942 N N . LEU B 1 54 ? 4.883 16.031 2.908 1 97.94 54 LEU B N 1
ATOM 943 C CA . LEU B 1 54 ? 5.91 16.344 3.896 1 97.94 54 LEU B CA 1
ATOM 944 C C . LEU B 1 54 ? 6.648 17.625 3.516 1 97.94 54 LEU B C 1
ATOM 946 O O . LEU B 1 54 ? 6.887 18.484 4.363 1 97.94 54 LEU B O 1
ATOM 950 N N . LYS B 1 55 ? 6.973 17.703 2.25 1 97.19 55 LYS B N 1
ATOM 951 C CA . LYS B 1 55 ? 7.652 18.906 1.759 1 97.19 55 LYS B CA 1
ATOM 952 C C . LYS B 1 55 ? 6.781 20.141 1.944 1 97.19 55 LYS B C 1
ATOM 954 O O . LYS B 1 55 ? 7.273 21.188 2.365 1 97.19 55 LYS B O 1
ATOM 959 N N . ALA B 1 56 ? 5.539 19.984 1.642 1 95.44 56 ALA B N 1
ATOM 960 C CA . ALA B 1 56 ? 4.605 21.094 1.799 1 95.44 56 ALA B CA 1
ATOM 961 C C . ALA B 1 56 ? 4.535 21.547 3.254 1 95.44 56 ALA B C 1
ATOM 963 O O . ALA B 1 56 ? 4.523 22.75 3.533 1 95.44 56 ALA B O 1
ATOM 964 N N . LEU B 1 57 ? 4.512 20.641 4.211 1 95.81 57 LEU B N 1
ATOM 965 C CA . LEU B 1 57 ? 4.449 20.969 5.633 1 95.81 57 LEU B CA 1
ATOM 966 C C . LEU B 1 57 ? 5.707 21.688 6.082 1 95.81 57 LEU B C 1
ATOM 968 O O . LEU B 1 57 ? 5.637 22.625 6.887 1 95.81 57 LEU B O 1
ATOM 972 N N . ARG B 1 58 ? 6.812 21.281 5.578 1 94.38 58 ARG B N 1
ATOM 973 C CA . ARG B 1 58 ? 8.086 21.891 5.945 1 94.38 58 ARG B CA 1
ATOM 974 C C . ARG B 1 58 ? 8.18 23.328 5.434 1 94.38 58 ARG B C 1
ATOM 976 O O . ARG B 1 58 ? 8.719 24.203 6.121 1 94.38 58 ARG B O 1
ATOM 983 N N . ILE B 1 59 ? 7.57 23.609 4.32 1 93 59 ILE B N 1
ATOM 984 C CA . ILE B 1 59 ? 7.574 24.938 3.725 1 93 59 ILE B CA 1
ATOM 985 C C . ILE B 1 59 ? 6.672 25.875 4.531 1 93 59 ILE B C 1
ATOM 987 O O . ILE B 1 59 ? 7.012 27.031 4.754 1 93 59 ILE B O 1
ATOM 991 N N . LEU B 1 60 ? 5.555 25.359 5.102 1 88.31 60 LEU B N 1
ATOM 992 C CA . LEU B 1 60 ? 4.578 26.172 5.824 1 88.31 60 LEU B CA 1
ATOM 993 C C . LEU B 1 60 ? 5.074 26.484 7.23 1 88.31 60 LEU B C 1
ATOM 995 O O . LEU B 1 60 ? 4.609 27.453 7.848 1 88.31 60 LEU B O 1
ATOM 999 N N . ARG B 1 61 ? 5.84 25.734 7.883 1 85.88 61 ARG B N 1
ATOM 1000 C CA . ARG B 1 61 ? 6.363 25.969 9.227 1 85.88 61 ARG B CA 1
ATOM 1001 C C . ARG B 1 61 ? 7.484 27 9.211 1 85.88 61 ARG B C 1
ATOM 1003 O O . ARG B 1 61 ? 7.832 27.562 10.25 1 85.88 61 ARG B O 1
ATOM 1010 N N . LYS B 1 62 ? 8.016 27.234 8.055 1 76.25 62 LYS B N 1
ATOM 1011 C CA . LYS B 1 62 ? 8.992 28.312 7.957 1 76.25 62 LYS B CA 1
ATOM 1012 C C . LYS B 1 62 ? 8.305 29.656 7.785 1 76.25 62 LYS B C 1
ATOM 1014 O O . LYS B 1 62 ? 8.727 30.656 8.375 1 76.25 62 LYS B O 1
#

Radius of gyration: 15.87 Å; Cα contacts (8 Å, |Δi|>4): 98; chains: 2; bounding box: 22×56×30 Å

Secondary structure (DSSP, 8-state):
--HHHHHHHHHHHHHHHHHHHHHHHTT--HHHHHHHHHHHHHHHHHHHHHHHHHHHHHHHH-/--HHHHHHHHHHHHHHHHHHHHHHHTT--HHHHHHHHHHHHHHHHHHHHHHHHHHHHHHHH-

Sequence (124 aa):
MTPEEILEKAKQLEAEAIRTYMELKEGADAETSELLDFLIAQEREHLHMINDRLKALRILRKMTPEEILEKAKQLEAEAIRTYMELKEGADAETSELLDFLIAQEREHLHMINDRLKALRILRK

InterPro domains:
  IPR003251 Rubrerythrin, diiron-binding domain [PF02915] (5-58)
  IPR009078 Ferritin-like superfamily [SSF47240] (1-57)
  IPR012347 Ferritin-like [G3DSA:1.20.1260.10] (1-56)

Foldseek 3Di:
DDLLVVLVVVLVVLVVLLVVLVVVLVPDDPVSVVVSVVSNVVSVVVNVVSVVVNVVVVVVVD/DDLLVVLVVVLVVLVVLLVVLVVVLVPDDPVSVVVSVVSNVVSVVVNVVSVVVNVVVVVVVD

Organism: NCBI:txid113653

Solvent-accessible surface area (backbone atoms only — not comparable to full-atom values): 6579 Å² total; per-residue (Å²): 113,53,59,62,55,47,44,50,53,52,42,50,52,37,52,48,50,37,52,50,42,56,57,47,38,74,58,36,51,73,70,57,30,51,53,39,52,51,52,37,54,51,34,52,50,51,42,51,55,47,50,52,50,50,51,52,52,57,62,69,75,104,112,54,57,62,58,45,45,50,54,50,43,52,51,36,53,49,49,35,53,49,39,55,59,49,37,75,58,38,49,72,70,57,29,52,53,40,51,51,51,38,53,51,32,51,51,51,43,51,54,46,50,51,50,50,51,54,52,58,61,70,76,103